Protein AF-A0A527ZVL4-F1 (afdb_monomer_lite)

Foldseek 3Di:
DPPQQADDDPDPDDPVCPPPDGDCVSNVVVVVVVVVVVVVVVVVVVD

Secondary structure (DSSP, 8-state):
---SSSPPPSSPP-TTT-SPPP-TTTTHHHHHHHHHHHHHHHHHHT-

Structure (mmCIF, N/CA/C/O backbone):
data_AF-A0A527ZVL4-F1
#
_entry.id   AF-A0A527ZVL4-F1
#
loop_
_atom_site.group_PDB
_atom_site.id
_atom_site.type_symbol
_atom_site.label_atom_id
_atom_site.label_alt_id
_atom_site.label_comp_id
_atom_site.label_asym_id
_atom_site.label_entity_id
_atom_site.label_seq_id
_atom_site.pdbx_PDB_ins_code
_atom_site.Cartn_x
_atom_site.Cartn_y
_atom_site.Cartn_z
_atom_site.occupancy
_atom_site.B_iso_or_equiv
_atom_site.auth_seq_id
_atom_site.auth_comp_id
_atom_site.auth_asym_id
_atom_site.auth_atom_id
_atom_site.pdbx_PDB_model_num
ATOM 1 N N . SER A 1 1 ? 14.966 0.710 -2.299 1.00 57.53 1 S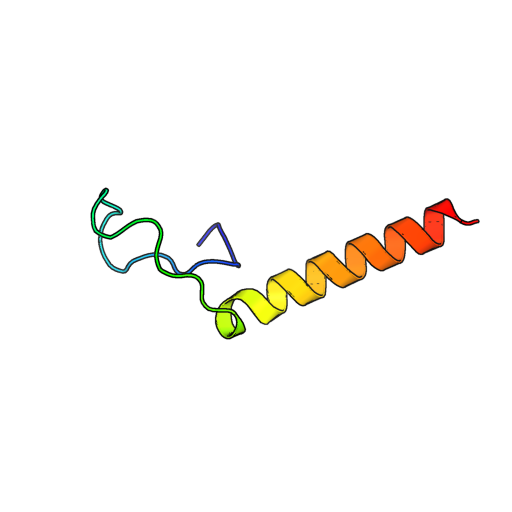ER A N 1
ATOM 2 C CA . SER A 1 1 ? 13.730 0.703 -3.105 1.00 57.53 1 SER A CA 1
ATOM 3 C C . SER A 1 1 ? 12.664 1.350 -2.253 1.00 57.53 1 SER A C 1
ATOM 5 O O . SER A 1 1 ? 12.303 0.777 -1.231 1.00 57.53 1 SER A O 1
ATOM 7 N N . ASN A 1 2 ? 12.275 2.584 -2.570 1.00 63.38 2 ASN A N 1
ATOM 8 C CA . ASN A 1 2 ? 11.610 3.464 -1.593 1.00 63.38 2 ASN A CA 1
ATOM 9 C C . ASN A 1 2 ? 10.078 3.434 -1.685 1.00 63.38 2 ASN A C 1
ATOM 11 O O . ASN A 1 2 ? 9.409 4.087 -0.893 1.00 63.38 2 ASN A O 1
ATOM 15 N N . ARG A 1 3 ? 9.506 2.705 -2.654 1.00 80.56 3 ARG A N 1
ATOM 16 C CA . ARG A 1 3 ? 8.073 2.811 -2.975 1.00 80.56 3 ARG A CA 1
ATOM 17 C C . ARG A 1 3 ? 7.242 1.648 -2.449 1.00 80.56 3 ARG A C 1
ATOM 19 O O . ARG A 1 3 ? 6.124 1.876 -2.021 1.00 80.56 3 ARG A O 1
ATOM 26 N N . GLY A 1 4 ? 7.745 0.413 -2.447 1.00 83.88 4 GLY A N 1
ATOM 27 C CA . GLY A 1 4 ? 7.057 -0.755 -1.863 1.00 83.88 4 GLY A CA 1
ATOM 28 C C . GLY A 1 4 ? 5.755 -1.208 -2.556 1.00 83.88 4 GLY A C 1
ATOM 29 O O . GLY A 1 4 ? 5.395 -2.372 -2.439 1.00 83.88 4 GLY A O 1
ATOM 30 N N . TYR A 1 5 ? 5.075 -0.337 -3.312 1.00 87.12 5 TYR A N 1
ATOM 31 C CA . TYR A 1 5 ? 3.904 -0.639 -4.155 1.00 87.12 5 TYR A CA 1
ATOM 32 C C . TYR A 1 5 ? 4.238 -0.700 -5.650 1.00 87.12 5 TYR A C 1
ATOM 34 O O . TYR A 1 5 ? 3.389 -1.051 -6.464 1.00 87.12 5 TYR A O 1
ATOM 42 N N . MET A 1 6 ? 5.459 -0.320 -6.023 1.00 88.00 6 MET A N 1
ATOM 43 C CA . MET A 1 6 ? 5.885 -0.214 -7.409 1.00 88.00 6 MET A CA 1
ATOM 44 C C . MET A 1 6 ? 7.323 -0.693 -7.554 1.00 88.00 6 MET A C 1
ATOM 46 O O . MET A 1 6 ? 8.169 -0.391 -6.706 1.00 88.00 6 MET A O 1
ATOM 50 N N . ARG A 1 7 ? 7.588 -1.471 -8.607 1.00 84.19 7 ARG A N 1
ATOM 51 C CA . ARG A 1 7 ? 8.934 -1.973 -8.886 1.00 84.19 7 ARG A CA 1
ATOM 52 C C . ARG A 1 7 ? 9.837 -0.809 -9.280 1.00 84.19 7 ARG A C 1
ATOM 54 O O . ARG A 1 7 ? 9.425 0.084 -10.013 1.00 84.19 7 ARG A O 1
ATOM 61 N N . GLU A 1 8 ? 11.078 -0.843 -8.814 1.00 80.69 8 GLU A N 1
ATOM 62 C CA . GLU A 1 8 ? 12.105 0.046 -9.350 1.00 80.69 8 GLU A CA 1
ATOM 63 C C . GLU A 1 8 ? 12.499 -0.489 -10.741 1.00 80.69 8 GLU A C 1
ATOM 65 O O . GLU A 1 8 ? 12.786 -1.688 -10.864 1.00 80.69 8 GLU A O 1
ATOM 70 N N . PRO A 1 9 ? 12.478 0.341 -11.798 1.00 77.56 9 PRO A N 1
ATOM 71 C CA . PRO A 1 9 ? 12.981 -0.053 -13.100 1.00 77.56 9 PRO A CA 1
ATOM 72 C C . PRO A 1 9 ? 14.464 -0.408 -12.994 1.00 77.56 9 PRO A C 1
ATOM 74 O O . PRO A 1 9 ? 15.212 0.164 -12.202 1.00 77.56 9 PRO A O 1
ATOM 77 N N . LYS A 1 10 ? 14.895 -1.379 -13.807 1.00 77.88 10 LYS A N 1
ATOM 78 C CA . LYS A 1 10 ? 16.296 -1.828 -13.831 1.00 77.88 10 LYS A CA 1
ATOM 79 C C . LYS A 1 10 ? 17.248 -0.746 -14.358 1.00 77.88 10 LYS A C 1
ATOM 81 O O . LYS A 1 10 ? 18.419 -0.742 -14.000 1.00 77.88 10 LYS A O 1
ATOM 86 N N . SER A 1 11 ? 16.750 0.145 -15.213 1.00 79.06 11 SER A N 1
ATOM 87 C CA . SER A 1 11 ? 17.456 1.306 -15.759 1.00 79.06 11 SER A CA 1
ATOM 88 C C . SER A 1 11 ? 17.020 2.594 -15.062 1.00 79.06 11 SER A C 1
ATOM 90 O O . SER A 1 11 ? 15.996 2.632 -14.380 1.00 79.06 11 SER A O 1
ATOM 92 N N . LYS A 1 12 ? 17.773 3.682 -15.274 1.00 81.31 12 LYS A N 1
ATOM 93 C CA . LYS A 1 12 ? 17.364 5.020 -14.830 1.00 81.31 12 LYS A CA 1
ATOM 94 C C . LYS A 1 12 ? 15.944 5.316 -15.333 1.00 81.31 12 LYS A C 1
ATOM 96 O O . LYS A 1 12 ? 15.650 5.108 -16.512 1.00 81.31 12 LYS A O 1
ATOM 101 N N . GLY A 1 13 ? 15.089 5.787 -14.426 1.00 76.94 13 GLY A N 1
ATOM 102 C CA . GLY A 1 13 ? 13.738 6.223 -14.764 1.00 76.94 13 GLY A CA 1
ATOM 103 C C . GLY A 1 13 ? 13.783 7.316 -15.832 1.00 76.94 13 GLY A C 1
ATOM 104 O O . GLY A 1 13 ? 14.496 8.307 -15.664 1.00 76.94 13 GLY A O 1
ATOM 105 N N . ALA A 1 14 ? 13.049 7.122 -16.918 1.00 82.81 14 ALA A N 1
ATOM 106 C CA . ALA A 1 14 ? 12.872 8.062 -18.016 1.00 82.81 14 ALA A CA 1
ATOM 107 C C . ALA A 1 14 ? 11.371 8.145 -18.358 1.00 82.81 14 ALA A C 1
ATOM 109 O O . ALA A 1 14 ? 10.626 7.238 -17.980 1.00 82.81 14 ALA A O 1
ATOM 110 N N . PRO A 1 15 ? 10.893 9.219 -19.01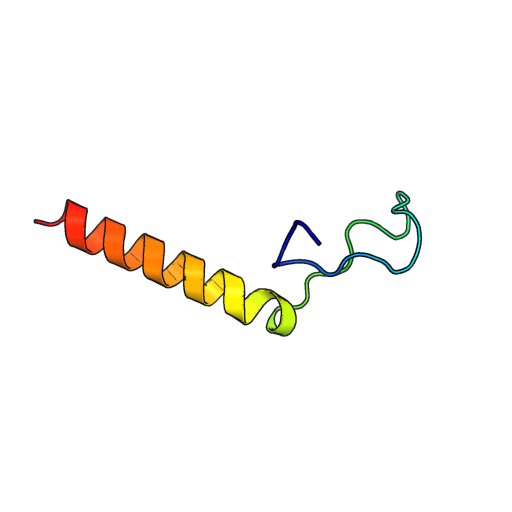7 1.00 84.50 15 PRO A N 1
ATOM 111 C CA . PRO A 1 15 ? 9.458 9.422 -19.261 1.00 84.50 15 PRO A CA 1
ATOM 112 C C . PRO A 1 15 ? 8.754 8.273 -20.002 1.00 84.50 15 PRO A C 1
ATOM 114 O O . PRO A 1 15 ? 7.540 8.145 -19.915 1.00 84.50 15 PRO A O 1
ATOM 117 N N . ASP A 1 16 ? 9.507 7.448 -20.728 1.00 86.06 16 ASP A N 1
ATOM 118 C CA . ASP A 1 16 ? 9.039 6.294 -21.498 1.00 86.06 16 ASP A CA 1
ATOM 119 C C . ASP A 1 16 ? 8.956 4.984 -20.688 1.00 86.06 16 ASP A C 1
ATOM 121 O O . ASP A 1 16 ? 8.220 4.076 -21.067 1.00 86.06 16 ASP A O 1
ATOM 125 N N . ASN A 1 17 ? 9.685 4.868 -19.572 1.00 78.38 17 ASN A N 1
ATOM 126 C CA . ASN A 1 17 ? 9.731 3.667 -18.723 1.00 78.38 17 ASN A CA 1
ATOM 127 C C . ASN A 1 17 ? 9.155 3.885 -17.312 1.00 78.38 17 ASN A C 1
ATOM 129 O O . ASN A 1 17 ? 9.137 2.964 -16.486 1.00 78.38 17 ASN A O 1
ATOM 133 N N . TRP A 1 18 ? 8.715 5.112 -17.035 1.00 81.31 18 TRP A N 1
ATOM 134 C CA . TRP A 1 18 ? 8.261 5.561 -15.736 1.00 81.31 18 TRP A CA 1
ATOM 135 C C . TRP A 1 18 ? 6.906 6.282 -15.834 1.00 81.31 18 TRP A C 1
ATOM 137 O O . TRP A 1 18 ? 6.761 7.184 -16.656 1.00 81.31 18 TRP A O 1
ATOM 147 N N . PRO A 1 19 ? 5.947 5.999 -14.935 1.00 85.00 19 PRO A N 1
ATOM 148 C CA . PRO A 1 19 ? 5.993 4.956 -13.914 1.00 85.00 19 PRO A CA 1
ATOM 149 C C . PRO A 1 19 ? 5.866 3.563 -14.539 1.00 85.00 19 PRO A C 1
ATOM 151 O O . PRO A 1 19 ? 5.229 3.386 -15.575 1.00 85.00 19 PRO A O 1
ATOM 154 N N . VAL A 1 20 ? 6.446 2.556 -13.887 1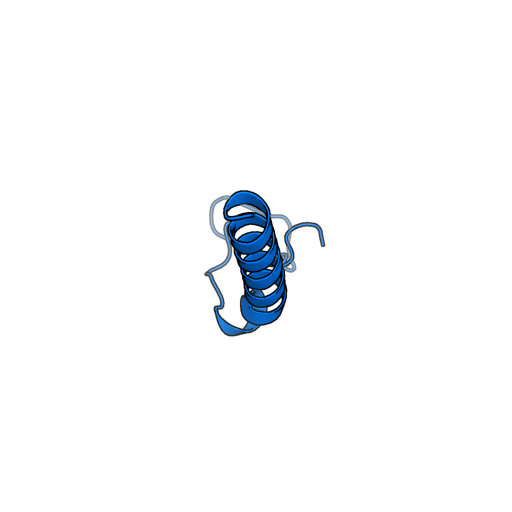.00 84.62 20 VAL A N 1
ATOM 155 C CA . VAL A 1 20 ? 6.195 1.167 -14.288 1.00 84.62 20 VAL A CA 1
ATOM 156 C C . VAL A 1 20 ? 4.718 0.826 -14.078 1.00 84.62 20 VAL A C 1
ATOM 158 O O . VAL A 1 20 ? 4.060 1.370 -13.185 1.00 84.62 20 VAL A O 1
ATOM 161 N N . SER A 1 21 ? 4.197 -0.100 -14.883 1.00 87.56 21 SER A N 1
ATOM 162 C CA . SER A 1 21 ? 2.822 -0.572 -14.742 1.00 87.56 21 SER A CA 1
ATOM 163 C C . SER A 1 21 ? 2.561 -1.111 -13.336 1.00 87.56 21 SER A C 1
ATOM 165 O O . SER A 1 21 ? 3.394 -1.799 -12.740 1.00 87.56 21 SER A O 1
ATOM 167 N N . TYR A 1 22 ? 1.380 -0.797 -12.812 1.00 88.88 22 TYR A N 1
ATOM 168 C CA . TYR A 1 22 ? 0.956 -1.271 -11.505 1.00 88.88 22 TYR A CA 1
ATOM 169 C C . TYR A 1 22 ? 0.770 -2.795 -11.512 1.00 88.88 22 TYR A C 1
ATOM 171 O O . TYR A 1 22 ? 0.044 -3.338 -12.342 1.00 88.88 22 TYR A O 1
ATOM 179 N N . ASP A 1 23 ? 1.409 -3.470 -10.558 1.00 92.44 23 ASP A N 1
ATOM 180 C CA . ASP A 1 23 ? 1.331 -4.915 -10.344 1.00 92.44 23 ASP A CA 1
ATOM 181 C C . ASP A 1 23 ? 0.591 -5.164 -9.014 1.00 92.44 23 ASP A C 1
ATOM 183 O O . ASP A 1 23 ? 1.158 -4.936 -7.937 1.00 92.44 23 ASP A O 1
ATOM 187 N N . PRO A 1 24 ? -0.680 -5.615 -9.054 1.00 93.56 24 PRO A N 1
ATOM 188 C CA . PRO A 1 24 ? -1.473 -5.838 -7.849 1.00 93.56 24 PRO A CA 1
ATOM 189 C C . PRO A 1 24 ? -0.876 -6.880 -6.901 1.00 93.56 24 PRO A C 1
ATOM 191 O O . PRO A 1 24 ? -1.095 -6.779 -5.691 1.00 93.56 24 PRO A O 1
ATOM 194 N N . ALA A 1 25 ? -0.147 -7.867 -7.431 1.00 95.50 25 ALA A N 1
ATOM 195 C CA . ALA A 1 25 ? 0.486 -8.910 -6.633 1.00 95.50 25 ALA A CA 1
ATOM 196 C C . ALA A 1 25 ? 1.736 -8.365 -5.933 1.00 95.50 25 ALA A C 1
ATOM 198 O O . ALA A 1 25 ? 1.918 -8.592 -4.737 1.00 95.50 25 ALA A O 1
ATOM 199 N N . PHE A 1 26 ? 2.546 -7.568 -6.635 1.00 93.00 26 PHE A N 1
ATOM 200 C CA . PHE A 1 26 ? 3.683 -6.874 -6.026 1.00 93.00 26 PHE A CA 1
ATOM 201 C C . PHE A 1 26 ? 3.242 -5.890 -4.934 1.00 93.00 26 PHE A C 1
ATOM 203 O O . PHE A 1 26 ? 3.852 -5.831 -3.869 1.00 93.00 26 PHE A O 1
ATOM 210 N N . ALA A 1 27 ? 2.152 -5.154 -5.164 1.00 94.38 27 ALA A N 1
ATOM 211 C CA . ALA A 1 27 ? 1.608 -4.200 -4.200 1.00 94.38 27 ALA A CA 1
ATOM 212 C C . ALA A 1 27 ? 0.815 -4.851 -3.045 1.00 94.38 27 ALA A C 1
ATOM 214 O O . ALA A 1 27 ? 0.399 -4.149 -2.119 1.00 94.38 27 ALA A O 1
ATOM 215 N N . ALA A 1 28 ? 0.571 -6.166 -3.065 1.00 95.75 28 ALA A N 1
ATOM 216 C CA . ALA A 1 28 ? -0.272 -6.830 -2.069 1.00 95.75 28 ALA A CA 1
ATOM 217 C C . ALA A 1 28 ? 0.213 -6.648 -0.611 1.00 95.75 28 ALA A C 1
ATOM 219 O O . ALA A 1 28 ? -0.620 -6.300 0.232 1.00 95.75 28 ALA A O 1
ATOM 220 N N . PRO A 1 29 ? 1.516 -6.786 -0.278 1.00 95.75 29 PRO A N 1
ATOM 221 C CA . PRO A 1 29 ? 1.977 -6.667 1.108 1.00 95.75 29 PRO A CA 1
ATOM 222 C C . PRO A 1 29 ? 1.788 -5.261 1.694 1.00 95.75 29 PRO A C 1
ATOM 224 O O . PRO A 1 29 ? 1.316 -5.102 2.825 1.00 95.75 29 PRO A O 1
ATOM 227 N N . ILE A 1 30 ? 2.106 -4.219 0.918 1.00 95.56 30 ILE A N 1
ATOM 228 C CA . ILE A 1 30 ? 1.948 -2.829 1.367 1.00 95.56 30 ILE A CA 1
ATOM 229 C C . ILE A 1 30 ? 0.469 -2.436 1.458 1.00 95.56 30 ILE A C 1
ATOM 231 O O . ILE A 1 30 ? 0.077 -1.759 2.407 1.00 95.56 30 ILE A O 1
ATOM 235 N N . ARG A 1 31 ? -0.383 -2.942 0.554 1.00 96.00 31 ARG A N 1
ATOM 236 C CA . ARG A 1 31 ? -1.842 -2.767 0.641 1.00 96.00 31 ARG A CA 1
ATOM 237 C C . ARG A 1 31 ? -2.426 -3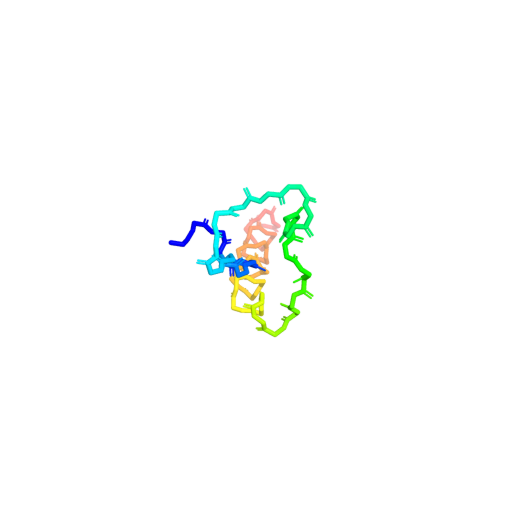.417 1.888 1.00 96.00 31 ARG A C 1
ATOM 239 O O . ARG A 1 31 ? -3.239 -2.790 2.558 1.00 96.00 31 ARG A O 1
ATOM 246 N N . ALA A 1 32 ? -2.007 -4.640 2.212 1.00 97.62 32 ALA A N 1
ATOM 247 C CA . ALA A 1 32 ? -2.444 -5.331 3.424 1.00 97.62 32 ALA A CA 1
ATOM 248 C C . ALA A 1 32 ? -2.035 -4.558 4.688 1.00 97.62 32 ALA A C 1
ATOM 250 O O . ALA A 1 32 ? -2.837 -4.388 5.605 1.00 97.62 32 ALA A O 1
ATOM 251 N N . THR A 1 33 ? -0.811 -4.026 4.704 1.00 97.38 33 THR A N 1
ATOM 252 C CA . THR A 1 33 ? -0.304 -3.212 5.816 1.00 97.38 33 THR A CA 1
ATOM 253 C C . THR A 1 33 ? -1.111 -1.926 5.986 1.00 97.38 33 THR A C 1
ATOM 255 O O . THR A 1 33 ? -1.580 -1.644 7.088 1.00 97.38 33 THR A O 1
ATOM 258 N N . LEU A 1 34 ? -1.325 -1.175 4.900 1.00 96.94 34 LEU A N 1
ATOM 259 C CA . LEU A 1 34 ? -2.120 0.053 4.923 1.00 96.94 34 LEU A CA 1
ATOM 260 C C . LEU A 1 34 ? -3.559 -0.223 5.369 1.00 96.94 34 LEU A C 1
ATOM 262 O O . LEU A 1 34 ? -4.076 0.485 6.229 1.00 96.94 34 LEU A O 1
ATOM 266 N N . LYS A 1 35 ? -4.181 -1.283 4.839 1.00 98.00 35 LYS A N 1
ATOM 267 C CA . LYS A 1 35 ? -5.527 -1.705 5.238 1.00 98.00 35 LYS A CA 1
ATOM 268 C C . LYS A 1 35 ? -5.612 -1.925 6.750 1.00 98.00 35 LYS A C 1
ATOM 270 O O . LYS A 1 35 ? -6.473 -1.331 7.388 1.00 98.00 35 LYS A O 1
ATOM 275 N N . ARG A 1 36 ? -4.670 -2.676 7.330 1.00 98.56 36 ARG A N 1
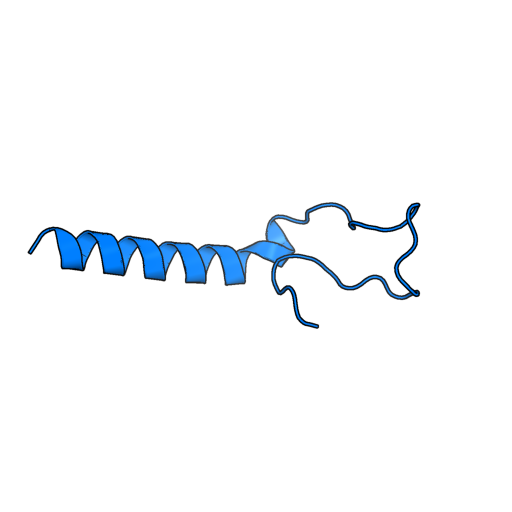ATOM 276 C CA . ARG A 1 36 ? -4.637 -2.935 8.778 1.00 98.56 36 ARG A CA 1
ATOM 277 C C . ARG A 1 36 ? -4.494 -1.651 9.601 1.00 98.56 36 ARG A C 1
ATOM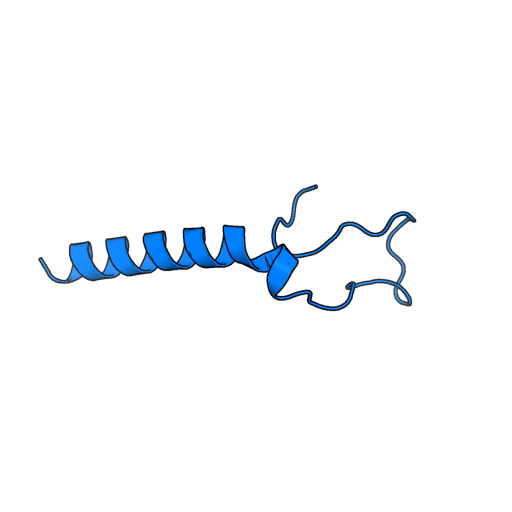 279 O O . ARG A 1 36 ? -5.131 -1.523 10.644 1.00 98.56 36 ARG A O 1
ATOM 286 N N . ILE A 1 37 ? -3.667 -0.703 9.149 1.00 98.44 37 ILE A N 1
ATOM 287 C CA . ILE A 1 37 ? -3.489 0.598 9.819 1.00 98.44 37 ILE A CA 1
ATOM 288 C C . ILE A 1 37 ? -4.808 1.375 9.825 1.00 98.44 37 ILE A C 1
ATOM 290 O O . ILE A 1 37 ? -5.226 1.857 10.876 1.00 98.44 37 ILE A O 1
ATOM 294 N N . LEU A 1 38 ? -5.478 1.461 8.675 1.00 98.62 38 LEU A N 1
ATOM 295 C CA . LEU A 1 38 ? -6.749 2.174 8.547 1.00 98.62 38 LEU A CA 1
ATOM 296 C C . LEU A 1 38 ? -7.856 1.518 9.382 1.00 98.62 38 LEU A C 1
ATOM 298 O O . LEU A 1 38 ? -8.566 2.217 10.098 1.00 98.62 38 LEU A O 1
ATOM 302 N N . GLU A 1 39 ? -7.959 0.188 9.361 1.00 98.56 39 GLU A N 1
ATOM 303 C CA . GLU A 1 39 ? -8.904 -0.563 10.200 1.00 98.56 39 GLU A CA 1
ATOM 304 C C . GLU A 1 39 ? -8.665 -0.302 11.693 1.00 98.56 39 GLU A C 1
ATOM 306 O O . GLU A 1 39 ? -9.611 -0.070 12.444 1.00 98.56 39 GLU A O 1
ATOM 311 N N . SER A 1 40 ? -7.397 -0.262 12.113 1.00 98.56 40 SER A N 1
ATOM 312 C CA . SER A 1 40 ? -7.023 0.038 13.501 1.00 98.56 40 SER A CA 1
ATOM 313 C C . SER A 1 40 ? -7.394 1.469 13.896 1.00 98.56 40 SER A C 1
ATOM 315 O O . SER A 1 40 ? -7.912 1.689 14.989 1.00 98.56 40 SER A O 1
ATOM 317 N N . ALA A 1 41 ? -7.160 2.441 13.010 1.00 98.56 41 ALA A N 1
ATOM 318 C CA . ALA A 1 41 ? -7.487 3.844 13.250 1.00 98.56 41 ALA A CA 1
ATOM 319 C C . ALA A 1 41 ? -9.003 4.071 13.356 1.00 98.56 41 ALA A C 1
ATOM 321 O O . ALA A 1 41 ? -9.456 4.770 14.260 1.00 98.56 41 ALA A O 1
ATOM 322 N N . ILE A 1 42 ? -9.790 3.431 12.484 1.00 98.56 42 ILE A N 1
ATOM 323 C CA . ILE A 1 42 ? -11.259 3.469 12.539 1.00 98.56 42 ILE A CA 1
ATOM 324 C C . ILE A 1 42 ? -11.758 2.854 13.853 1.00 98.56 42 ILE A C 1
ATOM 326 O O . ILE A 1 42 ? -12.582 3.453 14.540 1.00 98.56 42 ILE A O 1
ATOM 330 N N . ALA A 1 43 ? -11.227 1.688 14.236 1.00 98.44 43 ALA A N 1
ATOM 331 C CA . ALA A 1 43 ? -11.598 1.017 15.481 1.00 98.44 43 ALA A CA 1
ATOM 332 C C . ALA A 1 43 ? -11.202 1.807 16.739 1.00 98.44 43 ALA A C 1
ATOM 334 O O . ALA A 1 43 ? -11.826 1.638 17.783 1.00 98.44 43 ALA A O 1
ATOM 335 N N . TRP A 1 44 ? -10.156 2.632 16.665 1.00 98.12 44 TRP A N 1
ATOM 336 C CA . TRP A 1 44 ? -9.788 3.557 17.733 1.00 98.12 44 TRP A CA 1
ATOM 337 C C . TRP A 1 44 ? -10.738 4.757 17.794 1.00 98.12 44 TRP A C 1
ATOM 339 O O . TRP A 1 44 ? -11.217 5.076 18.874 1.00 98.12 44 TRP A O 1
ATOM 349 N N . ALA A 1 45 ? -11.050 5.377 16.652 1.00 97.69 45 ALA A N 1
ATOM 350 C CA . ALA A 1 45 ? -11.892 6.574 16.584 1.00 97.69 45 ALA A CA 1
ATOM 351 C C . ALA A 1 45 ? -13.359 6.331 16.983 1.00 97.69 45 ALA A C 1
ATOM 353 O O . ALA A 1 45 ? -14.054 7.274 17.343 1.00 97.69 45 ALA A O 1
ATOM 354 N N . GLY A 1 46 ? -13.838 5.087 16.886 1.00 94.56 46 GLY A N 1
ATOM 355 C CA . GLY A 1 46 ? -15.182 4.695 17.322 1.00 94.56 46 GLY A CA 1
ATOM 356 C C . GLY A 1 46 ? -15.310 4.329 18.807 1.00 94.56 46 GLY A C 1
ATOM 357 O O . GLY A 1 46 ? -16.386 3.883 19.201 1.00 94.56 46 GLY A O 1
ATOM 358 N N . ARG A 1 47 ? -14.237 4.441 19.600 1.00 71.19 47 ARG A N 1
ATOM 359 C CA . ARG A 1 47 ? -14.262 4.282 21.065 1.00 71.19 47 ARG A CA 1
ATOM 360 C C . ARG A 1 47 ? -14.532 5.616 21.739 1.00 71.19 47 ARG A C 1
ATOM 362 O O . ARG A 1 47 ? -15.212 5.583 22.785 1.00 71.19 47 ARG A O 1
#

Radius of gyration: 15.16 Å; chains: 1; bounding box: 33×18×43 Å

pLDDT: mean 88.7, std 9.78, range [57.53, 98.62]

Sequence (47 aa):
SNRGYMREPKSKGAPDNWPVSYDPAFAAPIRATLKRILESAIAWAGR